Protein AF-A0A7J8Z9G4-F1 (afdb_monomer_lite)

Radius of gyration: 13.72 Å; chains: 1; bounding box: 31×37×30 Å

Organism: NCBI:txid34288

Foldseek 3Di:
DDPVVLVVLLVVVVVCVVVPDDDDEAEDQDPVLVCCLAVLPQPDPCNVSSVSNHPDHYDYDHPVVVQQVVQVCVVCVPPDDDDDDDPDGDDRD

Sequence (93 aa):
MTKAKLWGILDGLKLILDRRFERILIQIDSLKAVNAIQEGVFSTSNSTLLRRIHQRTIQHIPREENTLADSIVKTIYDKEPGLGLFEVPPLRV

Structure (mmCIF, N/CA/C/O backbone):
data_AF-A0A7J8Z9G4-F1
#
_entry.id   AF-A0A7J8Z9G4-F1
#
loop_
_atom_site.group_PDB
_atom_site.id
_atom_site.type_symbol
_atom_site.label_atom_id
_atom_site.label_alt_id
_atom_site.label_comp_id
_atom_site.label_asym_id
_atom_site.label_entity_id
_atom_site.label_seq_id
_atom_site.pdbx_PDB_ins_code
_atom_site.Cartn_x
_atom_site.Cartn_y
_atom_site.Cartn_z
_atom_site.occupancy
_atom_site.B_iso_or_equiv
_atom_site.auth_seq_id
_atom_site.auth_comp_id
_atom_site.auth_asym_id
_atom_site.auth_atom_id
_atom_site.pdbx_PDB_model_num
ATOM 1 N N . MET A 1 1 ? 6.045 11.841 -2.354 1.00 60.69 1 MET A N 1
ATOM 2 C CA . MET A 1 1 ? 5.057 10.799 -2.671 1.00 60.69 1 MET A CA 1
ATOM 3 C C . MET A 1 1 ? 4.816 10.859 -4.161 1.00 60.69 1 MET A C 1
ATOM 5 O O . MET A 1 1 ? 4.506 11.936 -4.656 1.00 60.69 1 MET A O 1
ATOM 9 N N . THR A 1 2 ? 5.054 9.765 -4.874 1.00 75.62 2 THR A N 1
ATOM 10 C CA . THR A 1 2 ? 4.859 9.715 -6.325 1.00 75.62 2 THR A CA 1
ATOM 11 C C . THR A 1 2 ? 3.394 9.417 -6.633 1.00 75.62 2 THR A C 1
ATOM 13 O O . THR A 1 2 ? 2.748 8.645 -5.925 1.00 75.62 2 THR A O 1
ATOM 16 N N . LYS A 1 3 ? 2.863 10.026 -7.697 1.00 82.12 3 LYS A N 1
ATOM 17 C CA . LYS A 1 3 ? 1.483 9.810 -8.164 1.00 82.12 3 LYS A CA 1
ATOM 18 C C . LYS A 1 3 ? 1.202 8.321 -8.427 1.00 82.12 3 LYS A C 1
ATOM 20 O O . LYS A 1 3 ? 0.121 7.843 -8.111 1.00 82.12 3 LYS A O 1
ATOM 25 N N . ALA A 1 4 ? 2.207 7.583 -8.907 1.00 82.06 4 ALA A N 1
ATOM 26 C CA . ALA A 1 4 ? 2.142 6.140 -9.144 1.00 82.06 4 ALA A CA 1
ATOM 27 C C . ALA A 1 4 ? 1.820 5.321 -7.880 1.00 82.06 4 ALA A C 1
ATOM 29 O O . ALA A 1 4 ? 0.976 4.434 -7.942 1.00 82.06 4 ALA A O 1
ATOM 30 N N . LYS A 1 5 ? 2.414 5.647 -6.717 1.00 85.19 5 LYS A N 1
ATOM 31 C CA . LYS A 1 5 ? 2.114 4.932 -5.460 1.00 85.19 5 LYS A CA 1
ATOM 32 C C . LYS A 1 5 ? 0.646 5.091 -5.054 1.00 85.19 5 LYS A C 1
ATOM 34 O O . LYS A 1 5 ? 0.015 4.117 -4.665 1.00 85.19 5 LYS A O 1
ATOM 39 N N . LEU A 1 6 ? 0.088 6.297 -5.187 1.00 86.44 6 LEU A N 1
ATOM 40 C CA . LEU A 1 6 ? -1.329 6.536 -4.894 1.00 86.44 6 LEU A CA 1
ATOM 41 C C . LEU A 1 6 ? -2.264 5.784 -5.843 1.00 86.44 6 LEU A C 1
ATOM 43 O O . LEU A 1 6 ? -3.268 5.240 -5.394 1.00 86.44 6 LEU A O 1
ATOM 47 N N . TRP A 1 7 ? -1.940 5.750 -7.137 1.00 87.31 7 TRP A N 1
ATOM 48 C CA . TRP A 1 7 ? -2.709 4.969 -8.105 1.00 87.31 7 TRP A CA 1
ATOM 49 C C . TRP A 1 7 ? -2.676 3.479 -7.786 1.00 87.31 7 TRP A C 1
ATOM 51 O O . TRP A 1 7 ? -3.737 2.869 -7.723 1.00 87.31 7 TRP A O 1
ATOM 61 N N . GLY A 1 8 ? -1.500 2.930 -7.464 1.00 86.75 8 GLY A N 1
ATOM 62 C CA . GLY A 1 8 ? -1.374 1.531 -7.053 1.00 86.75 8 GLY A CA 1
ATOM 63 C C . GLY A 1 8 ? -2.256 1.181 -5.849 1.00 86.75 8 GLY A C 1
ATOM 64 O O . GLY A 1 8 ? -2.937 0.159 -5.862 1.00 86.75 8 GLY A O 1
ATOM 65 N N . ILE A 1 9 ? -2.325 2.060 -4.840 1.00 89.00 9 ILE A N 1
ATOM 66 C CA . ILE A 1 9 ?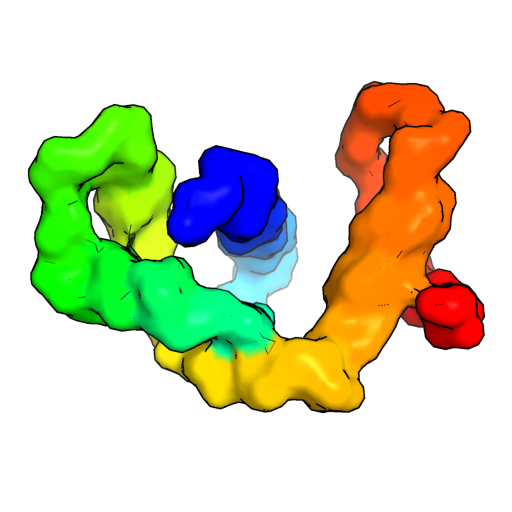 -3.217 1.868 -3.683 1.00 89.00 9 ILE A CA 1
ATOM 67 C C . ILE A 1 9 ? -4.689 1.916 -4.107 1.00 89.00 9 ILE A C 1
ATOM 69 O O . ILE A 1 9 ? -5.481 1.079 -3.678 1.00 89.00 9 ILE A O 1
ATOM 73 N N . LEU A 1 10 ? -5.075 2.892 -4.935 1.00 89.31 10 LEU A N 1
ATOM 74 C CA . LEU A 1 10 ? -6.460 3.042 -5.377 1.00 89.31 10 LEU A CA 1
ATOM 75 C C . LEU A 1 10 ? -6.928 1.853 -6.228 1.00 89.31 10 LEU A C 1
ATOM 77 O O . LEU A 1 10 ? -8.061 1.404 -6.062 1.00 89.31 10 LEU A O 1
ATOM 81 N N . ASP A 1 11 ? -6.086 1.344 -7.123 1.00 88.00 11 ASP A N 1
ATOM 82 C CA . ASP A 1 11 ? -6.430 0.192 -7.958 1.00 88.00 11 ASP A CA 1
ATOM 83 C C . ASP A 1 11 ? -6.481 -1.100 -7.136 1.00 88.00 11 ASP A C 1
ATOM 85 O O . ASP A 1 11 ? -7.423 -1.879 -7.291 1.00 88.00 11 ASP A O 1
ATOM 89 N N . GLY A 1 12 ? -5.569 -1.268 -6.170 1.00 87.50 12 GLY A N 1
ATOM 90 C CA . GLY A 1 12 ? -5.666 -2.336 -5.174 1.00 87.50 12 GLY A CA 1
ATOM 91 C C . GLY A 1 12 ? -6.978 -2.273 -4.386 1.00 87.50 12 GLY A C 1
ATOM 92 O O . GLY A 1 12 ? -7.673 -3.277 -4.261 1.00 87.50 12 GLY A O 1
ATOM 93 N N . LEU A 1 13 ? -7.379 -1.085 -3.921 1.00 87.50 13 LEU A N 1
ATOM 94 C CA . LEU A 1 13 ? -8.647 -0.884 -3.214 1.00 87.50 13 LEU A CA 1
ATOM 95 C C . LEU A 1 13 ? -9.868 -1.271 -4.057 1.00 87.50 13 LEU A C 1
ATOM 97 O O . LEU A 1 13 ? -10.764 -1.927 -3.533 1.00 87.50 13 LEU A O 1
ATOM 101 N N . LYS A 1 14 ? -9.918 -0.896 -5.342 1.00 87.44 14 LYS A N 1
ATOM 102 C CA . LYS A 1 14 ? -11.017 -1.301 -6.241 1.00 87.44 14 LYS A CA 1
ATOM 103 C C . LYS A 1 14 ? -11.094 -2.822 -6.372 1.00 87.44 14 LYS A C 1
ATOM 105 O O . LYS A 1 14 ? -12.161 -3.390 -6.180 1.00 87.44 14 LYS A O 1
ATOM 110 N N . LEU A 1 15 ? -9.953 -3.473 -6.604 1.00 85.31 15 LEU A N 1
ATOM 111 C CA . LEU A 1 15 ? -9.879 -4.928 -6.741 1.00 85.31 15 LEU A CA 1
ATOM 112 C C . LEU A 1 15 ? -10.347 -5.648 -5.470 1.00 85.31 15 LEU A C 1
ATOM 114 O O . LEU A 1 15 ? -10.994 -6.692 -5.529 1.00 85.31 15 LEU A O 1
ATOM 118 N N . ILE A 1 16 ? -10.025 -5.082 -4.310 1.00 86.62 16 ILE A N 1
ATOM 119 C CA . ILE A 1 16 ? -10.445 -5.625 -3.028 1.00 86.62 16 ILE A CA 1
ATOM 120 C C . ILE A 1 16 ? -11.956 -5.443 -2.799 1.00 86.62 16 ILE A C 1
ATOM 122 O O . ILE A 1 16 ? -12.608 -6.372 -2.316 1.00 86.62 16 ILE A O 1
ATOM 126 N N . LEU A 1 17 ? -12.514 -4.280 -3.162 1.00 82.94 17 LEU A N 1
ATOM 127 C CA . LEU A 1 17 ? -13.955 -4.010 -3.086 1.00 82.94 17 LEU A CA 1
ATOM 128 C C . LEU A 1 17 ? -14.751 -4.983 -3.962 1.00 82.94 17 LEU A C 1
ATOM 130 O O . LEU A 1 17 ? -15.733 -5.555 -3.488 1.00 82.94 17 LEU A O 1
ATOM 134 N N . ASP A 1 18 ? -14.286 -5.241 -5.186 1.00 85.69 18 ASP A N 1
ATOM 135 C CA . ASP A 1 18 ? -14.919 -6.198 -6.104 1.00 85.69 18 ASP A CA 1
ATOM 136 C C . ASP A 1 18 ? -14.927 -7.626 -5.534 1.00 85.69 18 ASP A C 1
ATOM 138 O O . ASP A 1 18 ? -15.864 -8.395 -5.752 1.00 85.69 18 ASP A O 1
ATOM 142 N N . ARG A 1 19 ? -13.905 -7.973 -4.744 1.00 83.75 19 ARG A N 1
ATOM 143 C CA . ARG A 1 19 ? -13.762 -9.283 -4.091 1.00 83.75 19 ARG A CA 1
ATOM 144 C C . ARG A 1 19 ? -14.410 -9.374 -2.704 1.00 83.75 19 ARG A C 1
ATOM 146 O O . ARG A 1 19 ? -14.355 -10.438 -2.095 1.00 83.75 19 ARG A O 1
ATOM 153 N N . ARG A 1 20 ? -15.043 -8.299 -2.216 1.00 87.12 20 ARG A N 1
ATOM 154 C CA . ARG A 1 20 ? -15.763 -8.230 -0.926 1.00 87.12 20 ARG A CA 1
ATOM 155 C C . ARG A 1 20 ? -14.924 -8.581 0.312 1.00 87.12 20 ARG A C 1
ATOM 157 O O . ARG A 1 20 ? -15.458 -9.113 1.281 1.00 87.12 20 ARG A O 1
ATOM 164 N N . PHE A 1 21 ? -13.625 -8.276 0.326 1.00 83.62 21 PHE A N 1
ATOM 165 C CA . PHE A 1 21 ? -12.867 -8.405 1.576 1.00 83.62 21 PHE A CA 1
ATOM 166 C C . PHE A 1 21 ? -13.251 -7.288 2.553 1.00 83.62 21 PHE A C 1
ATOM 168 O O . PHE A 1 21 ? -13.223 -6.109 2.208 1.00 83.62 21 PHE A O 1
ATOM 175 N N . GLU A 1 22 ? -13.565 -7.660 3.793 1.00 78.88 22 GLU A N 1
ATOM 176 C CA . GLU A 1 22 ? -14.072 -6.720 4.804 1.00 78.88 22 GLU A CA 1
ATOM 177 C C . GLU A 1 22 ? -12.975 -6.136 5.703 1.00 78.88 22 GLU A C 1
ATOM 179 O O . GLU A 1 22 ? -13.109 -5.027 6.220 1.00 78.88 22 GLU A O 1
ATOM 184 N N . ARG A 1 23 ? -11.876 -6.871 5.905 1.00 83.38 23 ARG A N 1
ATOM 185 C CA . ARG A 1 23 ? -10.778 -6.486 6.803 1.00 83.38 23 ARG A CA 1
ATOM 186 C C . ARG A 1 23 ? -9.480 -6.416 6.025 1.00 83.38 23 ARG A C 1
ATOM 188 O O . ARG A 1 23 ? -8.918 -7.441 5.654 1.00 83.38 23 ARG A O 1
ATOM 195 N N . ILE A 1 24 ? -9.026 -5.195 5.770 1.00 84.50 24 ILE A N 1
ATOM 196 C CA . ILE A 1 24 ? -7.882 -4.929 4.900 1.00 84.50 24 ILE A CA 1
ATOM 197 C C . ILE A 1 24 ? -6.871 -4.103 5.678 1.00 84.50 24 ILE A C 1
ATOM 199 O O . ILE A 1 24 ? -7.211 -3.060 6.238 1.00 84.50 24 ILE A O 1
ATOM 203 N N . LEU A 1 25 ? -5.626 -4.562 5.665 1.00 89.12 25 LEU A N 1
ATOM 204 C CA . LEU A 1 25 ? -4.468 -3.802 6.104 1.00 89.12 25 LEU A CA 1
ATOM 205 C C . LEU A 1 25 ? -3.637 -3.461 4.868 1.00 89.12 25 LEU A C 1
ATOM 207 O O . LEU A 1 25 ? -3.187 -4.357 4.159 1.00 89.12 25 LEU A O 1
ATOM 211 N N . ILE A 1 26 ? -3.445 -2.172 4.601 1.00 89.88 26 ILE A N 1
ATOM 212 C CA . ILE A 1 26 ? -2.614 -1.709 3.488 1.00 89.88 26 ILE A CA 1
ATOM 213 C C . ILE A 1 26 ? -1.236 -1.362 4.041 1.00 89.88 26 ILE A C 1
ATOM 215 O O . ILE A 1 26 ? -1.108 -0.454 4.861 1.00 89.88 26 ILE A O 1
ATOM 219 N N . GLN A 1 27 ? -0.204 -2.062 3.581 1.00 92.88 27 GLN A N 1
ATOM 220 C CA . GLN A 1 27 ? 1.179 -1.814 3.983 1.00 92.88 27 GLN A CA 1
ATOM 221 C C . GLN A 1 27 ? 1.923 -1.047 2.891 1.00 92.88 27 GLN A C 1
ATOM 223 O O . GLN A 1 27 ? 1.799 -1.360 1.707 1.00 92.88 27 GLN A O 1
ATOM 228 N N . ILE A 1 28 ? 2.661 -0.005 3.279 1.00 91.69 28 ILE A N 1
ATOM 229 C CA . ILE A 1 28 ? 3.352 0.883 2.338 1.00 91.69 28 ILE A CA 1
ATOM 230 C C . ILE A 1 28 ? 4.728 1.257 2.891 1.00 91.69 28 ILE A C 1
ATOM 232 O O . ILE A 1 28 ? 4.854 1.683 4.035 1.00 91.69 28 ILE A O 1
ATOM 236 N N . ASP A 1 29 ? 5.746 1.217 2.039 1.00 92.19 29 ASP A N 1
ATOM 237 C CA . ASP A 1 29 ? 7.134 1.609 2.333 1.00 92.19 29 ASP A CA 1
ATOM 238 C C . ASP A 1 29 ? 7.405 3.123 2.293 1.00 92.19 29 ASP A C 1
ATOM 240 O O . ASP A 1 29 ? 8.535 3.579 2.113 1.00 92.19 29 ASP A O 1
ATOM 244 N N . SER A 1 30 ? 6.357 3.944 2.348 1.00 89.38 30 SER A N 1
ATOM 245 C CA . SER A 1 30 ? 6.487 5.392 2.230 1.00 89.38 30 SER A CA 1
ATOM 246 C C . SER A 1 30 ? 5.814 6.082 3.396 1.00 89.38 30 SER A C 1
ATOM 248 O O . SER A 1 30 ? 4.625 6.384 3.338 1.00 89.38 30 SER A O 1
ATOM 250 N N . LEU A 1 31 ? 6.602 6.417 4.419 1.00 89.25 31 LEU A N 1
ATOM 251 C CA . LEU A 1 31 ? 6.124 7.163 5.584 1.00 89.25 31 LEU A CA 1
ATOM 252 C C . LEU A 1 31 ? 5.421 8.466 5.175 1.00 89.25 31 LEU A C 1
ATOM 254 O O . LEU A 1 31 ? 4.332 8.773 5.643 1.00 89.25 31 LEU A O 1
ATOM 258 N N . LYS A 1 32 ? 5.974 9.176 4.181 1.00 86.88 32 LYS A N 1
ATOM 259 C CA . LYS A 1 32 ? 5.348 10.375 3.600 1.00 86.88 32 LYS A CA 1
ATOM 260 C C . LYS A 1 32 ? 3.952 10.106 3.021 1.00 86.88 32 LYS A C 1
ATOM 262 O O . LYS A 1 32 ? 3.114 11.000 3.054 1.00 86.88 32 LYS A O 1
ATOM 267 N N . ALA A 1 33 ? 3.713 8.928 2.442 1.00 85.25 33 ALA A N 1
ATOM 268 C CA . ALA A 1 33 ? 2.397 8.563 1.920 1.00 85.25 33 ALA A CA 1
ATOM 269 C C . ALA A 1 33 ? 1.421 8.208 3.043 1.00 85.25 33 ALA A C 1
ATOM 271 O O . ALA A 1 33 ? 0.284 8.666 3.011 1.00 85.25 33 ALA A O 1
ATOM 272 N N . VAL A 1 34 ? 1.883 7.454 4.045 1.00 88.69 34 VAL A N 1
ATOM 273 C CA . VAL A 1 34 ? 1.090 7.118 5.234 1.00 88.69 34 VAL A CA 1
ATOM 274 C C . VAL A 1 34 ? 0.621 8.390 5.937 1.00 88.69 34 VAL A C 1
ATOM 276 O O . VAL A 1 34 ? -0.583 8.573 6.090 1.00 88.69 34 VAL A O 1
ATOM 279 N N . ASN A 1 35 ? 1.538 9.314 6.236 1.00 87.88 35 ASN A N 1
ATOM 280 C CA . ASN A 1 35 ? 1.208 10.582 6.890 1.00 87.88 35 ASN A CA 1
ATOM 281 C C . ASN A 1 35 ? 0.227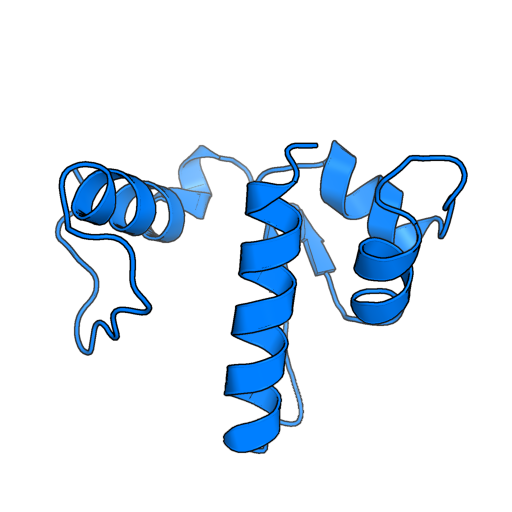 11.410 6.048 1.00 87.88 35 ASN A C 1
ATOM 283 O O . ASN A 1 35 ? -0.800 11.846 6.554 1.00 87.88 35 ASN A O 1
ATOM 287 N N . ALA A 1 36 ? 0.467 11.549 4.738 1.00 84.44 36 ALA 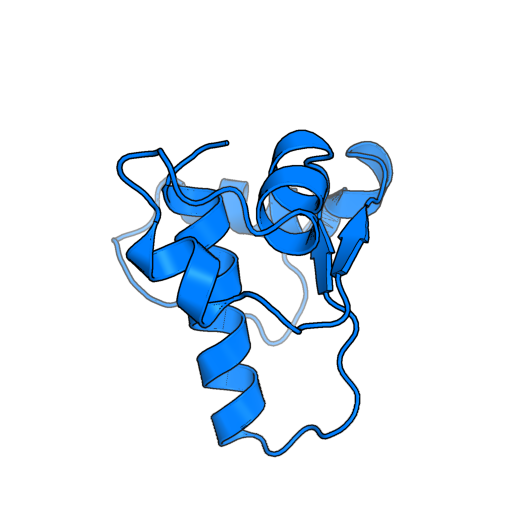A N 1
ATOM 288 C CA . ALA A 1 36 ? -0.428 12.306 3.857 1.00 84.44 36 ALA A CA 1
ATOM 289 C C . ALA A 1 36 ? -1.854 11.729 3.799 1.00 84.44 36 ALA A C 1
ATOM 291 O O . ALA A 1 36 ? -2.819 12.476 3.639 1.00 84.44 36 ALA A O 1
ATOM 292 N N . ILE A 1 37 ? -1.996 10.404 3.904 1.00 86.25 37 ILE A N 1
ATOM 293 C CA . ILE A 1 37 ? -3.303 9.747 3.918 1.00 86.25 37 ILE A CA 1
ATOM 294 C C . ILE A 1 37 ? -3.956 9.856 5.299 1.00 86.25 37 ILE A C 1
ATOM 296 O O . ILE A 1 37 ? -5.156 10.103 5.360 1.00 86.25 37 ILE A O 1
ATOM 300 N N . GLN A 1 38 ? -3.208 9.688 6.391 1.00 86.38 38 GLN A N 1
ATOM 301 C CA . GLN A 1 38 ? -3.740 9.728 7.758 1.00 86.38 38 GLN A CA 1
ATOM 302 C C . GLN A 1 38 ? -4.133 11.143 8.191 1.00 86.38 38 GLN A C 1
ATOM 304 O O . GLN A 1 38 ? -5.232 11.341 8.699 1.00 86.38 38 GLN A O 1
ATOM 309 N N . GLU A 1 39 ? -3.275 12.132 7.939 1.00 83.94 39 GLU A N 1
ATOM 310 C CA . GLU A 1 39 ? -3.487 13.523 8.357 1.00 83.94 39 GLU A CA 1
ATOM 311 C C . GLU A 1 39 ? -4.574 14.228 7.531 1.00 83.94 39 GLU A C 1
ATOM 313 O O . GLU A 1 39 ? -5.051 15.295 7.907 1.00 83.94 39 GLU A O 1
ATOM 318 N N . GLY A 1 40 ? -4.967 13.661 6.384 1.00 72.56 40 GLY A N 1
ATOM 319 C CA . GLY A 1 40 ? -5.991 14.249 5.519 1.00 72.56 40 GLY A CA 1
ATOM 320 C C . GLY A 1 40 ? -5.605 15.622 4.950 1.00 72.56 40 GLY A C 1
ATOM 321 O O . GLY A 1 40 ? -6.469 16.391 4.528 1.00 72.56 40 GLY A O 1
ATOM 322 N N . VAL A 1 41 ? -4.311 15.959 4.933 1.00 68.31 41 VAL A N 1
ATOM 323 C CA . VAL A 1 41 ? -3.820 17.247 4.426 1.00 68.31 41 VAL A CA 1
ATOM 324 C C . VAL A 1 41 ? -3.782 17.198 2.900 1.00 68.31 41 VAL A C 1
ATOM 326 O O . VAL A 1 41 ? -2.807 16.798 2.263 1.00 68.31 41 VAL A O 1
ATOM 329 N N . PHE A 1 42 ? -4.895 17.600 2.290 1.00 68.62 42 PHE A N 1
ATOM 330 C CA . PHE A 1 42 ? -5.123 17.502 0.849 1.00 68.62 42 PHE A CA 1
ATOM 331 C C . PHE A 1 42 ? -4.735 18.769 0.065 1.00 68.62 42 PHE A C 1
ATOM 333 O O . PHE A 1 42 ? -5.288 19.017 -1.001 1.00 68.62 42 PHE A O 1
ATOM 340 N N . SER A 1 43 ? -3.778 19.575 0.531 1.00 63.78 43 SER A N 1
ATOM 341 C CA . SER A 1 43 ? -3.379 20.841 -0.125 1.00 63.78 43 SER A CA 1
ATOM 342 C C . SER A 1 43 ? -2.522 20.672 -1.392 1.00 63.78 43 SER A C 1
ATOM 344 O O . SER A 1 43 ? -1.995 21.641 -1.931 1.00 63.78 43 SER A O 1
ATOM 346 N N . THR A 1 44 ? -2.367 19.442 -1.889 1.00 67.25 44 THR A N 1
ATOM 347 C CA . THR A 1 44 ? -1.500 19.112 -3.029 1.00 67.25 44 THR A CA 1
ATOM 348 C C . THR A 1 44 ? -2.307 18.717 -4.266 1.00 67.25 44 THR A C 1
ATOM 350 O O . THR A 1 44 ? -3.478 18.351 -4.176 1.00 67.25 44 THR A O 1
ATOM 353 N N . SER A 1 45 ? -1.659 18.689 -5.435 1.00 71.50 45 SER A N 1
ATOM 354 C CA . SER A 1 45 ? -2.236 18.244 -6.720 1.00 71.50 45 SER A CA 1
ATOM 355 C C . SER A 1 45 ? -2.799 16.810 -6.727 1.00 71.50 45 SER A C 1
ATOM 357 O O . SER A 1 45 ? -3.421 16.397 -7.702 1.00 71.50 4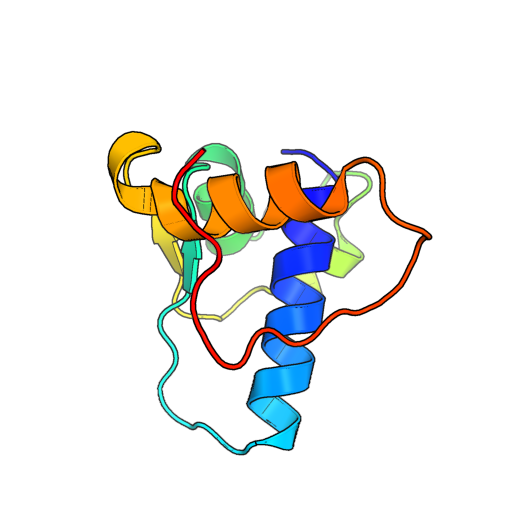5 SER A O 1
ATOM 359 N N . ASN A 1 46 ? -2.617 16.046 -5.644 1.00 76.50 46 ASN A N 1
ATOM 360 C CA . ASN A 1 46 ? -3.131 14.687 -5.472 1.00 76.50 46 ASN A CA 1
ATOM 361 C C . ASN A 1 46 ? -4.334 14.596 -4.509 1.00 76.50 46 ASN A C 1
ATOM 363 O O . ASN A 1 46 ? -4.716 13.493 -4.114 1.00 76.50 46 ASN A O 1
ATOM 367 N N . SER A 1 47 ? -4.934 15.730 -4.133 1.00 79.62 47 SER A N 1
ATOM 368 C CA . SER A 1 47 ? -6.034 15.846 -3.161 1.00 79.62 47 SER A CA 1
ATOM 369 C C . SER A 1 47 ? -7.189 14.862 -3.388 1.00 79.62 47 SER A C 1
ATOM 371 O O . SER A 1 47 ? -7.652 14.212 -2.453 1.00 79.62 47 SER A O 1
ATOM 373 N N . THR A 1 48 ? -7.614 14.685 -4.642 1.00 84.00 48 THR A N 1
ATOM 374 C CA . THR A 1 48 ? -8.729 13.792 -5.004 1.00 84.00 48 THR A CA 1
ATOM 375 C C . THR A 1 48 ? -8.389 12.316 -4.781 1.00 84.00 48 THR A C 1
ATOM 377 O O . THR A 1 48 ? -9.228 11.561 -4.293 1.00 84.00 48 THR A O 1
ATOM 380 N N . LEU A 1 49 ? -7.163 11.895 -5.112 1.00 84.25 49 LEU A N 1
ATOM 381 C CA . LEU A 1 49 ? -6.706 10.517 -4.892 1.00 84.25 49 LEU A CA 1
ATOM 382 C C . LEU A 1 49 ? -6.582 10.229 -3.399 1.00 84.25 49 LEU A C 1
ATOM 384 O O . LEU A 1 49 ? -7.115 9.236 -2.914 1.00 84.25 49 LEU A O 1
ATOM 388 N N . LEU A 1 50 ? -5.936 11.138 -2.669 1.00 84.19 50 LEU A N 1
ATOM 389 C CA . LEU A 1 50 ? -5.773 11.031 -1.227 1.00 84.19 50 LEU A CA 1
ATOM 390 C C . LEU A 1 50 ? -7.126 10.928 -0.514 1.00 84.19 50 LEU A C 1
ATOM 392 O O . LEU A 1 50 ? -7.297 10.041 0.312 1.00 84.19 50 LEU A O 1
ATOM 396 N N . ARG A 1 51 ? -8.120 11.736 -0.900 1.00 84.44 51 ARG A N 1
ATOM 397 C CA . ARG A 1 51 ? -9.475 11.670 -0.332 1.00 84.44 51 ARG A CA 1
ATOM 398 C C . ARG A 1 51 ? -10.172 10.327 -0.577 1.00 84.44 51 ARG A C 1
ATOM 400 O O . ARG A 1 51 ? -10.922 9.884 0.282 1.00 84.44 51 ARG A O 1
ATOM 407 N N . ARG A 1 52 ? -9.934 9.672 -1.721 1.00 85.00 52 ARG A N 1
ATOM 408 C CA . ARG A 1 52 ? -10.500 8.339 -2.023 1.00 85.00 52 ARG A CA 1
ATOM 409 C C . ARG A 1 52 ? -9.841 7.207 -1.234 1.00 85.00 52 ARG A C 1
ATOM 411 O O . ARG A 1 52 ? -10.457 6.163 -1.051 1.00 85.00 52 ARG A O 1
ATOM 418 N N . ILE A 1 53 ? -8.593 7.403 -0.818 1.00 85.19 53 ILE A N 1
ATOM 419 C CA . ILE A 1 53 ? -7.805 6.424 -0.058 1.00 85.19 53 ILE A CA 1
ATOM 420 C C . ILE A 1 53 ? -7.930 6.668 1.456 1.00 85.19 53 ILE A C 1
ATOM 422 O O . ILE A 1 53 ? -7.730 5.755 2.254 1.00 85.19 53 ILE A O 1
ATOM 426 N N . HIS A 1 54 ? -8.269 7.895 1.855 1.00 79.88 54 HIS A N 1
ATOM 427 C CA . HIS A 1 54 ? -8.477 8.300 3.239 1.00 79.88 54 HIS A CA 1
ATOM 428 C C . HIS A 1 54 ? -9.492 7.391 3.956 1.00 79.88 54 HIS A C 1
ATOM 430 O O . HIS A 1 54 ? -10.391 6.833 3.330 1.00 79.88 54 HIS A O 1
ATOM 436 N N . GLN A 1 55 ? -9.351 7.262 5.281 1.00 73.25 55 GLN A N 1
ATOM 437 C CA . GLN A 1 55 ? -10.164 6.390 6.154 1.00 73.25 55 GLN A CA 1
ATOM 438 C C . GLN A 1 55 ? -9.920 4.876 6.003 1.00 73.25 55 GLN A C 1
ATOM 440 O O . GLN A 1 55 ? -10.723 4.065 6.465 1.00 73.25 55 GLN A O 1
ATOM 445 N N . ARG A 1 56 ? -8.817 4.465 5.369 1.00 80.69 56 ARG A N 1
ATOM 446 C CA . ARG A 1 56 ? -8.391 3.058 5.308 1.00 80.69 56 ARG A CA 1
ATOM 447 C C . ARG A 1 56 ? -7.287 2.777 6.320 1.00 80.69 56 ARG A C 1
ATOM 449 O O . ARG A 1 56 ? -6.443 3.635 6.572 1.00 80.69 56 ARG A O 1
ATOM 456 N N . THR A 1 57 ? -7.279 1.563 6.867 1.00 85.56 57 THR A N 1
ATOM 457 C CA . THR A 1 57 ? -6.212 1.098 7.758 1.00 85.56 57 THR A CA 1
ATOM 458 C C . THR A 1 57 ? -4.929 0.938 6.955 1.00 85.56 57 THR A C 1
ATOM 460 O O . THR A 1 57 ? -4.770 -0.008 6.181 1.00 85.56 57 THR A O 1
ATOM 463 N N . ILE A 1 58 ? -4.029 1.902 7.117 1.00 89.12 58 ILE A N 1
ATOM 464 C CA . ILE A 1 58 ? -2.742 1.953 6.434 1.00 89.12 58 ILE A CA 1
ATOM 465 C C . ILE A 1 58 ? -1.633 1.925 7.473 1.00 89.12 58 ILE A C 1
ATOM 467 O O . ILE A 1 58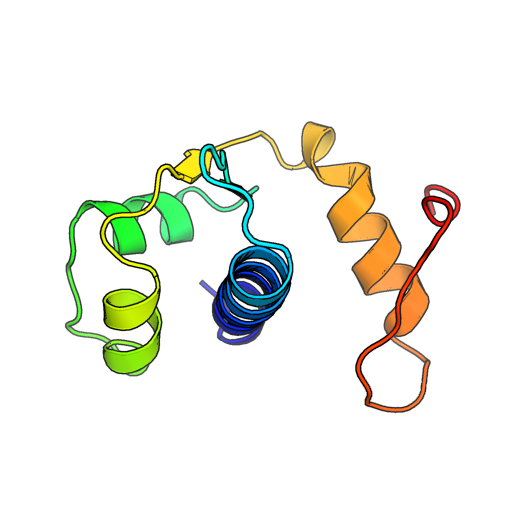 ? -1.681 2.657 8.463 1.00 89.12 58 ILE A O 1
ATOM 471 N N . GLN A 1 59 ? -0.622 1.106 7.210 1.00 93.06 59 GLN A N 1
ATOM 472 C CA . GLN A 1 59 ? 0.549 0.942 8.049 1.00 93.06 59 GLN A CA 1
ATOM 473 C C . GLN A 1 59 ? 1.819 1.156 7.228 1.00 93.06 59 GLN A C 1
ATOM 475 O O . GLN A 1 59 ? 1.947 0.691 6.094 1.00 93.06 59 GLN A O 1
ATOM 480 N N . HIS A 1 60 ? 2.777 1.855 7.827 1.00 93.75 60 HIS A N 1
ATOM 481 C CA . HIS A 1 60 ? 4.121 1.935 7.283 1.00 93.75 60 HIS A CA 1
ATOM 482 C C . HIS A 1 60 ? 4.890 0.638 7.557 1.00 93.75 60 HIS A C 1
ATOM 484 O O . HIS A 1 60 ? 4.883 0.159 8.690 1.00 93.75 60 HIS A O 1
ATOM 490 N N . ILE A 1 61 ? 5.597 0.131 6.549 1.00 95.06 61 ILE A N 1
ATOM 491 C CA . ILE A 1 61 ? 6.605 -0.928 6.703 1.00 95.06 61 ILE A CA 1
ATOM 492 C C . ILE A 1 61 ? 7.954 -0.447 6.150 1.00 95.06 61 ILE A C 1
ATOM 494 O O . ILE A 1 61 ? 7.961 0.404 5.265 1.00 95.06 61 ILE A O 1
ATOM 498 N N . PRO A 1 62 ? 9.103 -0.942 6.633 1.00 94.12 62 PRO A N 1
ATOM 499 C CA . PRO A 1 62 ? 10.397 -0.675 6.010 1.00 94.12 62 PRO A CA 1
ATOM 500 C C . PRO A 1 62 ? 10.439 -1.117 4.540 1.00 94.12 62 PRO A C 1
ATOM 502 O O . PRO A 1 62 ? 9.740 -2.047 4.124 1.00 94.12 62 PRO A O 1
ATOM 505 N N . ARG A 1 63 ? 11.282 -0.470 3.728 1.00 90.31 63 ARG A N 1
ATOM 506 C CA . ARG A 1 63 ? 11.411 -0.804 2.299 1.00 90.31 63 ARG A CA 1
ATOM 507 C C . ARG A 1 63 ? 11.920 -2.232 2.098 1.00 90.31 63 ARG A C 1
ATOM 509 O O . ARG A 1 63 ? 11.511 -2.907 1.159 1.00 90.31 63 ARG A O 1
ATOM 516 N N . GLU A 1 64 ? 12.765 -2.683 3.012 1.00 90.69 64 GLU A N 1
ATOM 517 C CA . GLU A 1 64 ? 13.368 -4.011 3.075 1.00 90.69 64 GLU A CA 1
ATOM 518 C C . GLU A 1 64 ? 12.315 -5.104 3.317 1.00 90.69 64 GLU A C 1
ATOM 520 O O . GLU A 1 64 ? 12.508 -6.255 2.930 1.00 90.69 64 GLU A O 1
ATOM 525 N N . GLU A 1 65 ? 11.170 -4.743 3.903 1.00 91.00 65 GLU A N 1
ATOM 526 C CA . GLU A 1 65 ? 10.027 -5.639 4.095 1.00 91.00 65 GLU A CA 1
ATOM 527 C C . GLU A 1 65 ? 9.062 -5.604 2.897 1.00 91.00 65 GLU A C 1
ATOM 529 O O . GLU A 1 65 ? 8.402 -6.598 2.597 1.00 91.00 65 GLU A O 1
ATOM 534 N N . ASN A 1 66 ? 9.036 -4.509 2.127 1.00 90.88 66 ASN A N 1
ATOM 535 C CA . ASN A 1 66 ? 8.165 -4.329 0.957 1.00 90.88 66 ASN A CA 1
ATOM 536 C C . ASN A 1 66 ? 8.734 -4.920 -0.354 1.00 90.88 66 ASN A C 1
ATOM 538 O O . ASN A 1 66 ? 8.448 -4.446 -1.458 1.00 90.88 66 ASN A O 1
ATOM 542 N N . THR A 1 67 ? 9.557 -5.965 -0.249 1.00 90.62 67 THR A N 1
ATOM 543 C CA . THR A 1 67 ? 10.295 -6.554 -1.384 1.00 90.62 67 THR A CA 1
ATOM 544 C C . THR A 1 67 ? 9.389 -7.132 -2.463 1.00 90.62 67 THR A C 1
ATOM 546 O O . THR A 1 67 ? 9.737 -7.089 -3.642 1.00 90.62 67 THR A O 1
ATOM 549 N N . LEU A 1 68 ? 8.215 -7.650 -2.095 1.00 88.62 68 LEU A N 1
ATOM 550 C CA . LEU A 1 68 ? 7.272 -8.220 -3.054 1.00 88.62 68 LEU A CA 1
ATOM 551 C C . LEU A 1 68 ? 6.697 -7.153 -3.993 1.00 88.62 68 LEU A C 1
ATOM 553 O O . LEU A 1 68 ? 6.717 -7.331 -5.209 1.00 88.62 68 LEU A O 1
ATOM 557 N N . ALA A 1 69 ? 6.223 -6.032 -3.445 1.00 87.00 69 ALA A N 1
ATOM 558 C CA . ALA A 1 69 ? 5.705 -4.938 -4.260 1.00 87.00 69 ALA A CA 1
ATOM 559 C C . ALA A 1 69 ? 6.805 -4.336 -5.150 1.00 87.00 69 ALA A C 1
ATOM 561 O O . ALA A 1 69 ? 6.555 -4.048 -6.318 1.00 87.00 69 ALA A O 1
ATOM 562 N N . ASP A 1 70 ? 8.030 -4.204 -4.626 1.00 87.19 70 ASP A N 1
ATOM 563 C CA . ASP A 1 70 ? 9.197 -3.742 -5.393 1.00 87.19 70 ASP A CA 1
ATOM 564 C C . ASP A 1 70 ? 9.524 -4.706 -6.553 1.00 87.19 70 ASP A C 1
ATOM 566 O O . ASP A 1 70 ? 9.708 -4.267 -7.689 1.00 87.19 70 ASP A O 1
ATOM 570 N N . SER A 1 71 ? 9.477 -6.021 -6.307 1.00 86.94 71 SER A N 1
ATOM 571 C CA . SER A 1 71 ? 9.705 -7.060 -7.327 1.00 86.94 71 SER A CA 1
ATOM 572 C C . SER A 1 71 ? 8.636 -7.044 -8.421 1.00 86.94 71 SER A C 1
ATOM 574 O O . SER A 1 71 ? 8.964 -7.165 -9.601 1.00 86.94 71 SER A O 1
ATOM 576 N N . ILE A 1 72 ? 7.361 -6.842 -8.063 1.00 85.44 72 ILE A N 1
ATOM 577 C CA . ILE A 1 72 ? 6.270 -6.692 -9.039 1.00 85.44 72 ILE A CA 1
ATOM 578 C C . ILE A 1 72 ? 6.537 -5.488 -9.941 1.00 85.44 72 ILE A C 1
ATOM 580 O O . ILE A 1 72 ? 6.492 -5.628 -11.161 1.00 85.44 72 ILE A O 1
ATOM 584 N N . VAL A 1 73 ? 6.861 -4.330 -9.357 1.00 83.31 73 VAL A N 1
ATOM 585 C CA . VAL A 1 73 ? 7.131 -3.096 -10.113 1.00 83.31 73 VAL A CA 1
ATOM 586 C C . VAL A 1 73 ? 8.318 -3.269 -11.061 1.00 83.31 73 VAL A C 1
ATOM 588 O O . VAL A 1 73 ? 8.217 -2.889 -12.225 1.00 83.31 73 VAL A O 1
ATOM 591 N N . LYS A 1 74 ? 9.415 -3.884 -10.604 1.00 84.50 74 LYS A N 1
ATOM 592 C CA . LYS A 1 74 ? 10.576 -4.202 -11.453 1.00 84.50 74 LYS A CA 1
ATOM 593 C C . LYS A 1 74 ? 10.212 -5.148 -12.598 1.00 84.50 74 LYS A C 1
ATOM 595 O O . LYS A 1 74 ? 10.626 -4.926 -13.727 1.00 84.50 74 LYS A O 1
ATOM 600 N N . THR A 1 75 ? 9.393 -6.163 -12.326 1.00 82.25 75 THR A N 1
ATOM 601 C CA . THR A 1 75 ? 8.991 -7.172 -13.323 1.00 82.25 75 THR A CA 1
ATOM 602 C C . THR A 1 75 ? 8.151 -6.587 -14.462 1.00 82.25 75 THR A C 1
ATOM 604 O O . THR A 1 75 ? 8.143 -7.130 -15.567 1.00 82.25 75 THR A O 1
ATOM 607 N N . ILE A 1 76 ? 7.406 -5.513 -14.200 1.00 79.88 76 ILE A N 1
ATOM 608 C CA . ILE A 1 76 ? 6.529 -4.872 -15.190 1.00 79.88 76 ILE A CA 1
ATOM 609 C C . ILE A 1 76 ? 7.143 -3.618 -15.817 1.00 79.88 76 ILE A C 1
ATOM 611 O O . ILE A 1 76 ? 6.519 -3.047 -16.703 1.00 79.88 76 ILE A O 1
ATOM 615 N N . TYR A 1 77 ? 8.333 -3.191 -15.378 1.00 74.00 77 TYR A N 1
ATOM 616 C CA . TYR A 1 77 ? 8.949 -1.934 -15.814 1.00 74.00 77 TYR A CA 1
ATOM 617 C C . TYR A 1 77 ? 9.155 -1.871 -17.337 1.00 74.00 77 TYR A C 1
ATOM 619 O O . TYR A 1 77 ? 8.891 -0.835 -17.939 1.00 74.00 77 TYR A O 1
ATOM 627 N N . ASP A 1 78 ? 9.517 -3.002 -17.949 1.00 73.38 78 ASP A N 1
ATOM 628 C CA . ASP A 1 78 ? 9.760 -3.128 -19.395 1.00 73.38 78 ASP A CA 1
ATOM 629 C C . ASP A 1 78 ? 8.595 -3.784 -20.163 1.00 73.38 78 ASP A C 1
ATOM 631 O O . ASP A 1 78 ? 8.737 -4.155 -21.328 1.00 73.38 78 ASP A O 1
ATOM 635 N N . LYS A 1 79 ? 7.439 -3.987 -19.515 1.00 74.56 79 LYS A N 1
ATOM 636 C CA . LYS A 1 79 ? 6.264 -4.616 -20.141 1.00 74.56 79 LYS A CA 1
ATOM 637 C C . LYS A 1 79 ? 5.299 -3.571 -20.689 1.00 74.56 79 LYS A C 1
ATOM 639 O O . LYS A 1 79 ? 5.309 -2.415 -20.269 1.00 74.56 79 LYS A O 1
ATOM 644 N N . GLU A 1 80 ? 4.437 -3.992 -21.616 1.00 75.50 80 GLU A N 1
ATOM 645 C CA . GLU A 1 80 ? 3.396 -3.106 -22.136 1.00 75.50 80 GLU A CA 1
ATOM 646 C C . GLU A 1 80 ? 2.500 -2.557 -21.009 1.00 75.50 80 GLU A C 1
ATOM 648 O O . GLU A 1 80 ? 2.191 -3.282 -20.054 1.00 75.50 80 GLU A O 1
ATOM 653 N N . PRO A 1 81 ? 2.060 -1.288 -21.106 1.00 71.75 81 PRO A N 1
ATOM 654 C CA . PRO A 1 81 ? 1.189 -0.682 -20.109 1.00 71.75 81 PRO A CA 1
ATOM 655 C C . PRO A 1 81 ? -0.118 -1.469 -19.959 1.00 71.75 81 PRO A C 1
ATOM 657 O O . PRO A 1 81 ? -0.859 -1.654 -20.921 1.00 71.75 81 PRO A O 1
ATOM 660 N N . GLY A 1 82 ? -0.443 -1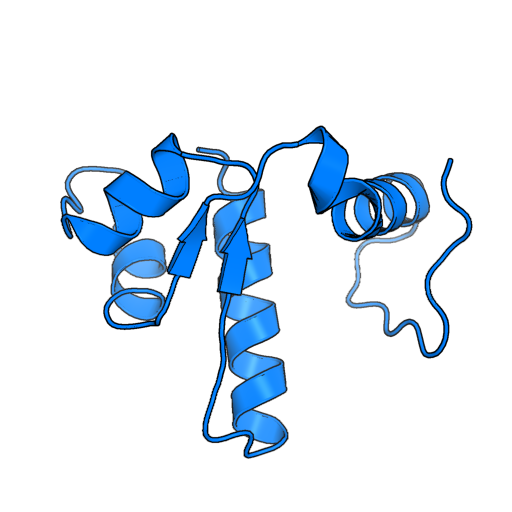.893 -18.738 1.00 73.00 82 GLY A N 1
ATOM 661 C CA . GLY A 1 82 ? -1.668 -2.641 -18.466 1.00 73.00 82 GLY A CA 1
ATOM 662 C C . GLY A 1 82 ? -1.757 -3.137 -17.027 1.00 73.00 82 GLY A C 1
ATOM 663 O O . GLY A 1 82 ? -0.810 -3.017 -16.249 1.00 73.00 82 GLY A O 1
ATOM 664 N N . LEU A 1 83 ? -2.917 -3.690 -16.663 1.00 71.69 83 LEU A N 1
ATOM 665 C CA . LEU A 1 83 ? -3.129 -4.306 -15.355 1.00 71.69 83 LEU A CA 1
ATOM 666 C C . LEU A 1 83 ? -2.826 -5.806 -15.460 1.00 71.69 83 LEU A C 1
ATOM 668 O O . LEU A 1 83 ? -3.534 -6.539 -16.145 1.00 71.69 83 LEU A O 1
ATOM 672 N N . GLY A 1 84 ? -1.755 -6.251 -14.805 1.00 74.19 84 GLY A N 1
ATOM 673 C CA . GLY A 1 84 ? -1.361 -7.659 -14.752 1.00 74.19 84 GLY A CA 1
ATOM 674 C C . GLY A 1 84 ? -1.774 -8.304 -13.434 1.00 74.19 84 GLY A C 1
ATOM 675 O O . GLY A 1 84 ? -1.571 -7.720 -12.369 1.00 74.19 84 GLY A O 1
ATOM 676 N N . LEU A 1 85 ? -2.325 -9.517 -13.496 1.00 75.69 85 LEU A N 1
ATOM 677 C CA . LEU A 1 85 ? -2.573 -10.345 -12.319 1.00 75.69 85 LEU A CA 1
ATOM 678 C C . LEU A 1 85 ? -1.461 -11.390 -12.187 1.00 75.69 85 LEU A C 1
ATOM 680 O O . LEU A 1 85 ? -1.148 -12.091 -13.146 1.00 75.69 85 LEU A O 1
ATOM 684 N N . PHE A 1 86 ? -0.895 -11.504 -10.989 1.00 76.81 86 PHE A N 1
ATOM 685 C CA . PHE A 1 86 ? 0.075 -12.538 -10.643 1.00 76.81 86 PHE A CA 1
ATOM 686 C C . PHE A 1 86 ? -0.590 -13.522 -9.681 1.00 76.81 86 PHE A C 1
ATOM 688 O O . PHE A 1 86 ? -0.933 -13.147 -8.562 1.00 76.81 86 PHE A O 1
ATOM 695 N N . GLU A 1 87 ? -0.785 -14.769 -10.112 1.00 78.94 87 GLU A N 1
ATOM 696 C CA . GLU A 1 87 ? -1.274 -15.838 -9.226 1.00 78.94 87 GLU A CA 1
ATOM 697 C C . GLU A 1 87 ? -0.202 -16.276 -8.224 1.00 78.94 87 GLU A C 1
ATOM 699 O O . GLU A 1 87 ? -0.505 -16.633 -7.088 1.00 78.94 87 GLU A O 1
ATOM 704 N N . VAL A 1 88 ? 1.063 -16.197 -8.645 1.00 81.12 88 VAL A N 1
ATOM 705 C CA . VAL A 1 88 ? 2.240 -16.499 -7.833 1.00 81.12 88 VAL A CA 1
ATOM 706 C C . VAL A 1 88 ? 3.122 -15.250 -7.773 1.00 81.12 88 VAL A C 1
ATOM 708 O O . VAL A 1 88 ? 3.323 -14.609 -8.810 1.00 81.12 88 VAL A O 1
ATOM 711 N N . PRO A 1 89 ? 3.661 -14.890 -6.592 1.00 76.56 89 PRO A N 1
ATOM 712 C CA . PRO A 1 89 ? 4.641 -13.819 -6.454 1.00 76.56 89 PRO A CA 1
ATOM 713 C C . PRO A 1 89 ? 5.767 -13.923 -7.498 1.00 76.56 89 PRO A C 1
ATOM 715 O O . PRO A 1 89 ? 6.357 -15.000 -7.624 1.00 76.56 89 PRO A O 1
ATOM 718 N N . PRO A 1 90 ? 6.102 -12.845 -8.232 1.00 77.62 90 PRO A N 1
ATOM 719 C CA . PRO A 1 90 ? 7.268 -12.862 -9.105 1.00 77.62 90 PRO A CA 1
ATOM 720 C C . PRO A 1 90 ? 8.543 -13.074 -8.280 1.00 77.62 90 PRO A C 1
ATOM 722 O O . PRO A 1 90 ? 8.606 -12.707 -7.101 1.00 77.62 90 PRO A O 1
ATOM 725 N N . LEU A 1 91 ? 9.558 -13.678 -8.906 1.00 72.25 91 LEU A N 1
ATOM 726 C CA . LEU A 1 91 ? 10.856 -13.900 -8.272 1.00 72.25 91 LEU A CA 1
ATOM 727 C C . LEU A 1 91 ? 11.410 -12.571 -7.750 1.00 72.25 91 LEU A C 1
ATOM 729 O O . LEU A 1 91 ? 11.291 -11.540 -8.411 1.00 72.25 91 LEU A O 1
ATOM 733 N N . ARG A 1 92 ? 11.999 -12.603 -6.550 1.00 65.06 92 ARG A N 1
ATOM 734 C CA . ARG A 1 92 ? 12.668 -11.433 -5.978 1.00 65.06 92 ARG A CA 1
ATOM 735 C C . ARG A 1 92 ? 13.888 -11.126 -6.845 1.00 65.06 92 ARG A C 1
ATOM 737 O O . ARG A 1 92 ? 14.811 -11.937 -6.868 1.00 65.06 92 ARG A O 1
ATOM 744 N N . VAL A 1 93 ? 13.849 -10.004 -7.566 1.00 55.94 93 VAL A N 1
ATOM 745 C CA . VAL A 1 93 ? 14.952 -9.509 -8.411 1.00 55.94 93 VAL A CA 1
ATOM 746 C C . VAL A 1 93 ? 15.654 -8.339 -7.738 1.00 55.94 93 VAL A C 1
ATOM 748 O O . VAL A 1 93 ? 14.967 -7.358 -7.343 1.00 55.94 93 VAL A O 1
#

Secondary structure (DSSP, 8-state):
--HHHHHHHHHHHHHHHHTT-----EEES-HHHHHHHHS----STTHHHHHHHTTS-EEE--TTT-HHHHHHHHHHTTSPSS----SSPPP--

InterPro domains:
  IPR002156 Ribonuclease H domain [PF13456] (3-74)
  IPR012337 Ribonuclease H-like superfamily [SSF53098] (3-79)
  IPR036397 Ribonuclease H superfamily [G3DSA:3.30.420.10] (2-81)
  IPR044730 Ribonuclease H-like domain, plant type [cd06222] (2-74)
  IPR053151 Ribonuclease H-like [PTHR47723] (3-90)

pLDDT: mean 82.44, std 7.89, range [55.94, 95.06]